Protein AF-A0A8B6XYQ5-F1 (afdb_monomer)

Foldseek 3Di:
DDDPDPPDDDDDDDDDDDDPDDDPDDVPDDLVVDDPVVNVVVVVCVVQVVVVHHDDPPDPDPPPPPPQDPVRVVVVVVVVVVVVVVVVVVVVVVVVVVVVVVVVVVVVVVVVVVVVVVVVVVVVVVVVVVVVVVVVVVVVVVVPPDDD

Structure (mmCIF, N/CA/C/O backbone):
data_AF-A0A8B6XYQ5-F1
#
_entry.id   AF-A0A8B6XYQ5-F1
#
loop_
_atom_site.group_PDB
_atom_site.id
_atom_site.type_symbol
_atom_site.label_atom_id
_atom_site.label_alt_id
_atom_site.label_comp_id
_atom_site.label_asym_id
_atom_site.label_entity_id
_atom_site.label_seq_id
_atom_site.pdbx_PDB_ins_code
_atom_site.Cartn_x
_atom_site.Cartn_y
_atom_site.Cartn_z
_atom_site.occupancy
_atom_site.B_iso_or_equiv
_atom_site.auth_seq_id
_atom_site.auth_comp_id
_atom_site.auth_asym_id
_atom_site.auth_atom_id
_atom_site.pdbx_PDB_model_num
ATOM 1 N N . MET A 1 1 ? -9.651 35.768 -18.088 1.00 40.38 1 MET A N 1
ATOM 2 C CA . MET A 1 1 ? -8.249 36.222 -18.198 1.00 40.38 1 MET A CA 1
ATOM 3 C C . MET A 1 1 ? -8.018 36.487 -19.670 1.00 40.38 1 MET A C 1
ATOM 5 O O . MET A 1 1 ? -7.948 35.536 -20.438 1.00 40.38 1 MET A O 1
ATOM 9 N N . ASP A 1 2 ? -8.077 37.759 -20.057 1.00 33.75 2 ASP A N 1
ATOM 10 C CA . ASP A 1 2 ? -8.256 38.184 -21.447 1.00 33.75 2 ASP A CA 1
ATOM 11 C C . ASP A 1 2 ? -6.964 38.131 -22.266 1.00 33.75 2 ASP A C 1
ATOM 13 O O . ASP A 1 2 ? -5.890 38.528 -21.818 1.00 33.75 2 ASP A O 1
ATOM 17 N N . PHE A 1 3 ? -7.096 37.629 -23.494 1.00 40.56 3 PHE A N 1
ATOM 18 C CA . PHE A 1 3 ? -6.014 37.253 -24.407 1.00 40.56 3 PHE A CA 1
ATOM 19 C C . PHE A 1 3 ? -5.753 38.324 -25.486 1.00 40.56 3 PHE A C 1
ATOM 21 O O . PHE A 1 3 ? -5.424 38.000 -26.624 1.00 40.56 3 PHE A O 1
ATOM 28 N N . SER A 1 4 ? -5.936 39.610 -25.164 1.00 41.69 4 SER A N 1
ATOM 29 C CA . SER A 1 4 ? -5.907 40.710 -26.148 1.00 41.69 4 SER A CA 1
ATOM 30 C C . SER A 1 4 ? -4.716 41.671 -26.021 1.00 41.69 4 SER A C 1
ATOM 32 O O . SER A 1 4 ? -4.726 42.726 -26.646 1.00 41.69 4 SER A O 1
ATOM 34 N N . PHE A 1 5 ? -3.687 41.349 -25.228 1.00 41.28 5 PHE A N 1
ATOM 35 C CA . PHE A 1 5 ? -2.604 42.305 -24.939 1.00 41.28 5 PHE A CA 1
ATOM 36 C C . PHE A 1 5 ? -1.400 42.256 -25.900 1.00 41.28 5 PHE A C 1
ATOM 38 O O . PHE A 1 5 ? -0.633 43.209 -25.954 1.00 41.28 5 PHE A O 1
ATOM 45 N N . TYR A 1 6 ? -1.227 41.210 -26.713 1.00 41.69 6 TYR A N 1
ATOM 46 C CA . TYR A 1 6 ? -0.074 41.111 -27.624 1.00 41.69 6 TYR A CA 1
ATOM 47 C C . TYR A 1 6 ? -0.493 41.127 -29.096 1.00 41.69 6 TYR A C 1
ATOM 49 O O . TYR A 1 6 ? -0.330 40.170 -29.846 1.00 41.69 6 TYR A O 1
ATOM 57 N N . SER A 1 7 ? -1.023 42.269 -29.523 1.00 46.78 7 SER A N 1
ATOM 58 C CA . SER A 1 7 ? -0.920 42.719 -30.911 1.00 46.78 7 SER A CA 1
ATOM 59 C C . SER A 1 7 ? -0.342 44.122 -30.932 1.00 46.78 7 SER A C 1
ATOM 61 O O . SER A 1 7 ? -1.072 45.104 -30.896 1.00 46.78 7 SER A O 1
ATOM 63 N N . GLN A 1 8 ? 0.984 44.199 -31.002 1.00 40.34 8 GLN A N 1
ATOM 64 C CA . GLN A 1 8 ? 1.685 45.367 -31.520 1.00 40.34 8 GLN A CA 1
ATOM 65 C C . GLN A 1 8 ? 2.980 44.910 -32.196 1.00 40.34 8 GLN A C 1
ATOM 67 O O . GLN A 1 8 ? 3.873 44.344 -31.570 1.00 40.34 8 GLN A O 1
ATOM 72 N N . GLN A 1 9 ? 3.035 45.118 -33.512 1.00 41.94 9 GLN A N 1
ATOM 73 C CA . GLN A 1 9 ? 4.257 45.060 -34.305 1.00 41.94 9 GLN A CA 1
ATOM 74 C C . GLN A 1 9 ? 5.185 46.198 -33.860 1.00 41.94 9 GLN A C 1
ATOM 76 O O . GLN A 1 9 ? 4.758 47.349 -33.795 1.00 41.94 9 GLN A O 1
ATOM 81 N N . GLY A 1 10 ? 6.451 45.880 -33.586 1.00 35.81 10 GLY A N 1
ATOM 82 C CA . GLY A 1 10 ? 7.492 46.845 -33.236 1.00 35.81 10 GLY A CA 1
ATOM 83 C C . GLY A 1 10 ? 8.838 46.446 -33.843 1.00 35.81 10 GLY A C 1
ATOM 84 O O . GLY A 1 10 ? 9.480 45.520 -33.367 1.00 35.81 10 GLY A O 1
ATOM 85 N N . VAL A 1 11 ? 9.182 47.130 -34.937 1.00 36.84 11 VAL A N 1
ATOM 86 C CA . VAL A 1 11 ? 10.507 47.460 -35.507 1.00 36.84 11 VAL A CA 1
ATOM 87 C C . VAL A 1 11 ? 11.742 46.637 -35.079 1.00 36.84 11 VAL A C 1
ATOM 89 O O . VAL A 1 11 ? 12.195 46.681 -33.939 1.00 36.84 11 VAL A O 1
ATOM 92 N N . LEU A 1 12 ? 12.359 45.982 -36.073 1.00 37.66 12 LEU A N 1
ATOM 93 C CA . LEU A 1 12 ? 13.692 45.366 -36.033 1.00 37.66 12 LEU A CA 1
ATOM 94 C C . LEU A 1 12 ? 14.779 46.404 -35.693 1.00 37.66 12 LEU A C 1
ATOM 96 O O . LEU A 1 12 ? 15.199 47.176 -36.551 1.00 37.66 12 LEU A O 1
ATOM 100 N N . GLY A 1 13 ? 15.262 46.376 -34.452 1.00 36.78 13 GLY A N 1
ATOM 101 C CA . GLY A 1 13 ? 16.545 46.947 -34.046 1.00 36.78 13 GLY A CA 1
ATOM 102 C C . GLY A 1 13 ? 17.520 45.818 -33.714 1.00 36.78 13 GLY A C 1
ATOM 103 O O . GLY A 1 13 ? 17.255 45.003 -32.834 1.00 36.78 13 GLY A O 1
ATOM 104 N N . SER A 1 14 ? 18.637 45.742 -34.433 1.00 47.25 14 SER A N 1
ATOM 105 C CA . SER A 1 14 ? 19.718 44.781 -34.199 1.00 47.25 14 SER A CA 1
ATOM 106 C C . SER A 1 14 ? 20.405 45.045 -32.853 1.00 47.25 14 SER A C 1
ATOM 108 O O . SER A 1 14 ? 21.102 46.053 -32.718 1.00 47.25 14 SER A O 1
ATOM 110 N N . LEU A 1 15 ? 20.233 44.150 -31.868 1.00 37.31 15 LEU A N 1
ATOM 111 C CA . LEU A 1 15 ? 21.016 44.161 -30.625 1.00 37.31 15 LEU A CA 1
ATOM 112 C C . LEU A 1 15 ? 22.248 43.240 -30.729 1.00 37.31 15 LEU A C 1
ATOM 114 O O . LEU A 1 15 ? 22.138 42.168 -31.325 1.00 37.31 15 LEU A O 1
ATOM 118 N N . PRO A 1 16 ? 23.397 43.624 -30.136 1.00 45.56 16 PRO A N 1
ATOM 119 C CA . PRO A 1 16 ? 24.651 42.885 -30.263 1.00 45.56 16 PRO A CA 1
ATOM 120 C C . PRO A 1 16 ? 24.598 41.525 -29.560 1.00 45.56 16 PRO A C 1
ATOM 122 O O . PRO A 1 16 ? 24.036 41.398 -28.468 1.00 45.56 16 PRO A O 1
ATOM 125 N N . GLU A 1 17 ? 25.229 40.527 -30.178 1.00 52.22 17 GLU A N 1
ATOM 126 C CA . GLU A 1 17 ? 25.459 39.210 -29.591 1.00 52.22 17 GLU A CA 1
ATOM 127 C C . GLU A 1 17 ? 26.391 39.305 -28.376 1.00 52.22 17 GLU A C 1
ATOM 129 O O . GLU A 1 17 ? 27.543 39.691 -28.513 1.00 52.22 17 GLU A O 1
ATOM 134 N N . ASP A 1 18 ? 25.840 39.003 -27.198 1.00 49.47 18 ASP A N 1
ATOM 135 C CA . ASP A 1 18 ? 26.426 38.257 -26.065 1.00 49.47 18 ASP A CA 1
ATOM 136 C C . ASP A 1 18 ? 25.899 38.789 -24.726 1.00 49.47 18 ASP A C 1
ATOM 138 O O . ASP A 1 18 ? 26.510 39.604 -24.039 1.00 49.47 18 ASP A O 1
ATOM 142 N N . LYS A 1 19 ? 24.731 38.288 -24.309 1.00 46.22 19 LYS A N 1
ATOM 143 C CA . LYS A 1 19 ? 24.225 38.435 -22.930 1.00 46.22 19 LYS A CA 1
ATOM 144 C C . LYS A 1 19 ? 23.614 37.143 -22.402 1.00 46.22 19 LYS A C 1
ATOM 146 O O . LYS A 1 19 ? 22.524 37.144 -21.839 1.00 46.22 19 LYS A O 1
ATOM 151 N N . ARG A 1 20 ? 24.289 36.006 -22.596 1.00 47.19 20 ARG A N 1
ATOM 152 C CA . ARG A 1 20 ? 23.806 34.720 -22.060 1.00 47.19 20 ARG A CA 1
ATOM 153 C C . ARG A 1 20 ? 24.424 34.274 -20.741 1.00 47.19 20 ARG A C 1
ATOM 155 O O . ARG A 1 20 ? 24.010 33.225 -20.274 1.00 47.19 20 ARG A O 1
ATOM 162 N N . ASN A 1 21 ? 25.329 35.034 -20.118 1.00 50.78 21 ASN A N 1
ATOM 163 C CA . ASN A 1 21 ? 25.889 34.678 -18.804 1.00 50.78 21 ASN A CA 1
ATOM 164 C C . ASN A 1 21 ? 26.402 35.897 -18.013 1.00 50.78 21 ASN A C 1
ATOM 166 O O . ASN A 1 21 ? 27.590 35.994 -17.727 1.00 50.78 21 ASN A O 1
ATOM 170 N N . TYR A 1 22 ? 25.525 36.820 -17.625 1.00 45.69 22 TYR A N 1
ATOM 171 C CA . TYR A 1 22 ? 25.819 37.661 -16.463 1.00 45.69 22 TYR A CA 1
ATOM 172 C C . TYR A 1 22 ? 24.577 37.716 -15.586 1.00 45.69 22 TYR A C 1
ATOM 174 O O . TYR A 1 22 ? 23.605 38.395 -15.910 1.00 45.69 22 TYR A O 1
ATOM 182 N N . VAL A 1 23 ? 24.600 36.927 -14.515 1.00 53.31 23 VAL A N 1
ATOM 183 C CA . VAL A 1 23 ? 23.660 37.061 -13.406 1.00 53.31 23 VAL A CA 1
ATOM 184 C C . VAL A 1 23 ? 24.406 37.890 -12.360 1.00 53.31 23 VAL A C 1
ATOM 186 O O . VAL A 1 23 ? 25.503 37.474 -11.978 1.00 53.31 23 VAL A O 1
ATOM 189 N N . PRO A 1 24 ? 23.904 39.071 -11.959 1.00 53.97 24 PRO A N 1
ATOM 190 C CA . PRO A 1 24 ? 24.502 39.840 -10.875 1.00 53.97 24 PRO A CA 1
ATOM 191 C C . PRO A 1 24 ? 24.647 38.946 -9.641 1.00 53.97 24 PRO A C 1
ATOM 193 O O . PRO A 1 24 ? 23.691 38.289 -9.236 1.00 53.97 24 PRO A O 1
ATOM 196 N N . ILE A 1 25 ? 25.865 38.852 -9.108 1.00 53.62 25 ILE A N 1
ATOM 197 C CA . ILE A 1 25 ? 26.145 38.037 -7.928 1.00 53.62 25 ILE A CA 1
ATOM 198 C C . ILE A 1 25 ? 25.709 38.857 -6.717 1.00 53.62 25 ILE A C 1
ATOM 200 O O . ILE A 1 25 ? 26.432 39.748 -6.270 1.00 53.62 25 ILE A O 1
ATOM 204 N N . ASP A 1 26 ? 24.517 38.571 -6.209 1.00 53.69 26 ASP A N 1
ATOM 205 C CA . ASP A 1 26 ? 24.097 39.045 -4.898 1.00 53.69 26 ASP A CA 1
ATOM 206 C C . ASP A 1 26 ? 24.932 38.307 -3.839 1.00 53.69 26 ASP A C 1
ATOM 208 O O . ASP A 1 26 ? 25.033 37.080 -3.851 1.00 53.69 26 ASP A O 1
ATOM 212 N N . ASN A 1 27 ? 25.544 39.043 -2.907 1.00 55.50 27 ASN A N 1
ATOM 213 C CA . ASN A 1 27 ? 26.480 38.506 -1.902 1.00 55.50 27 ASN A CA 1
ATOM 214 C C . ASN A 1 27 ? 25.849 37.533 -0.873 1.00 55.50 27 ASN A C 1
ATOM 216 O O . ASN A 1 27 ? 26.526 37.132 0.068 1.00 55.50 27 ASN A O 1
ATOM 220 N N . ASN A 1 28 ? 24.586 37.134 -1.066 1.00 57.31 28 ASN A N 1
ATOM 221 C CA . ASN A 1 28 ? 23.856 36.139 -0.271 1.00 57.31 28 ASN A CA 1
ATOM 222 C C . ASN A 1 28 ? 23.421 34.909 -1.104 1.00 57.31 28 ASN A C 1
ATOM 224 O O . ASN A 1 28 ? 22.494 34.206 -0.715 1.00 57.31 28 ASN A O 1
ATOM 228 N N . PHE A 1 29 ? 24.034 34.654 -2.266 1.00 50.88 29 PHE A N 1
ATOM 229 C CA . PHE A 1 29 ? 23.658 33.540 -3.142 1.00 50.88 29 PHE A CA 1
ATOM 230 C C . PHE A 1 29 ? 24.127 32.181 -2.584 1.00 50.88 29 PHE A C 1
ATOM 232 O O . PHE A 1 29 ? 25.311 31.839 -2.666 1.00 50.88 29 PHE A O 1
ATOM 239 N N . GLU A 1 30 ? 23.208 31.392 -2.021 1.00 60.31 30 GLU A N 1
ATOM 240 C CA . GLU A 1 30 ? 23.489 30.018 -1.597 1.00 60.31 30 GLU A CA 1
ATOM 241 C C . GLU A 1 30 ? 23.551 29.077 -2.809 1.00 60.31 30 GLU A C 1
ATOM 243 O O . GLU A 1 30 ? 22.697 29.085 -3.693 1.00 60.31 30 GLU A O 1
ATOM 248 N N . ILE A 1 31 ? 24.573 28.216 -2.842 1.00 53.75 31 ILE A N 1
ATOM 249 C CA . ILE A 1 31 ? 24.836 27.266 -3.941 1.00 53.75 31 ILE A CA 1
ATOM 250 C C . ILE A 1 31 ? 23.630 26.345 -4.232 1.00 53.75 31 ILE A C 1
ATOM 252 O O . ILE A 1 31 ? 23.516 25.850 -5.352 1.00 53.75 31 ILE A O 1
ATOM 256 N N . GLY A 1 32 ? 22.738 26.142 -3.253 1.00 54.28 32 GLY A N 1
ATOM 257 C CA . GLY A 1 32 ? 21.543 25.296 -3.354 1.00 54.28 32 GLY A CA 1
ATOM 258 C C . GLY A 1 32 ? 20.333 25.916 -4.067 1.00 54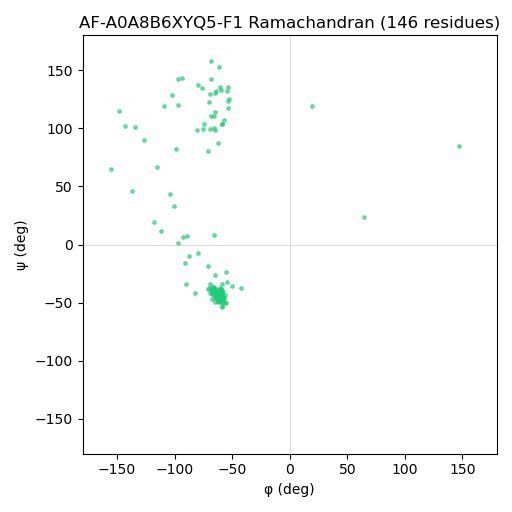.28 32 GLY A C 1
ATOM 259 O O . GLY A 1 32 ? 19.370 25.204 -4.334 1.00 54.28 32 GLY A O 1
ATOM 260 N N . ASP A 1 33 ? 20.371 27.206 -4.417 1.00 59.25 33 ASP A N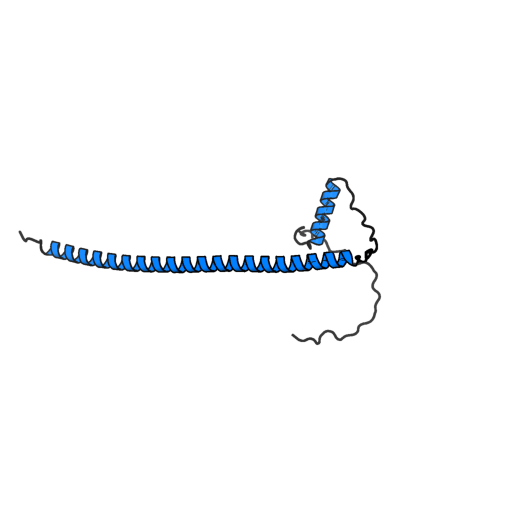 1
ATOM 261 C CA . ASP A 1 33 ? 19.285 27.873 -5.162 1.00 59.25 33 ASP A CA 1
ATOM 262 C C . ASP A 1 33 ? 19.459 27.780 -6.685 1.00 59.25 33 ASP A C 1
ATOM 264 O O . ASP A 1 33 ? 18.747 28.404 -7.481 1.00 59.25 33 ASP A O 1
ATOM 268 N N . LEU A 1 34 ? 20.443 27.001 -7.123 1.00 65.19 34 LEU A N 1
ATOM 269 C CA . LEU A 1 34 ? 20.870 26.976 -8.500 1.00 65.19 34 LEU A CA 1
ATOM 270 C C . LEU A 1 34 ? 20.218 25.817 -9.265 1.00 65.19 34 LEU A C 1
ATOM 272 O O . LEU A 1 34 ? 20.081 24.717 -8.736 1.00 65.19 34 LEU A O 1
ATOM 276 N N . PRO A 1 35 ? 19.831 25.993 -10.544 1.00 81.00 35 PRO A N 1
ATOM 277 C CA . PRO A 1 35 ? 19.284 24.888 -11.321 1.00 81.00 35 PRO A CA 1
ATOM 278 C C . PRO A 1 35 ? 20.249 23.696 -11.311 1.00 81.00 35 PRO A C 1
ATOM 280 O O . PRO A 1 35 ? 21.423 23.873 -11.625 1.00 81.00 35 PRO A O 1
ATOM 283 N N . VAL A 1 36 ? 19.748 22.483 -11.047 1.00 81.50 36 VAL A N 1
ATOM 284 C CA . VAL A 1 36 ? 20.529 21.232 -10.867 1.00 81.50 36 VAL A CA 1
ATOM 285 C C . VAL A 1 36 ? 21.678 21.055 -11.871 1.00 81.50 36 VAL A C 1
ATOM 287 O O . VAL A 1 36 ? 22.760 20.581 -11.540 1.00 81.50 36 VAL A O 1
ATOM 290 N N . LYS A 1 37 ? 21.479 21.456 -13.133 1.00 77.31 37 LYS A N 1
ATOM 291 C CA . LYS A 1 37 ? 22.514 21.382 -14.179 1.00 77.31 37 LYS A CA 1
ATOM 292 C C . LYS A 1 37 ? 23.779 22.180 -13.835 1.00 77.31 37 LYS A C 1
ATOM 294 O O . LYS A 1 37 ? 24.868 21.798 -14.250 1.00 77.31 37 LYS A O 1
ATOM 299 N N . LEU A 1 38 ? 23.626 23.299 -13.145 1.00 79.31 38 LEU A N 1
ATOM 300 C CA . LEU A 1 38 ? 24.693 24.212 -12.779 1.00 79.31 38 LEU A CA 1
ATOM 301 C C . LEU A 1 38 ? 25.300 23.847 -11.415 1.00 79.31 38 LEU A C 1
ATOM 303 O O . LEU A 1 38 ? 26.519 23.903 -11.300 1.00 79.31 38 LEU A O 1
ATOM 307 N N . GLU A 1 39 ? 24.509 23.331 -10.465 1.00 82.25 39 GLU A N 1
ATOM 308 C CA . GLU A 1 39 ? 25.038 22.671 -9.254 1.00 82.25 39 GLU A CA 1
ATOM 309 C C . GLU A 1 39 ? 25.985 21.525 -9.623 1.00 82.25 39 GLU A C 1
ATOM 311 O O . GLU A 1 39 ? 27.129 21.468 -9.176 1.00 82.25 39 GLU A O 1
ATOM 316 N N . LEU A 1 40 ? 25.537 20.639 -10.519 1.00 85.25 40 LEU A N 1
ATOM 317 C CA . LEU A 1 40 ? 26.353 19.536 -11.018 1.00 85.25 40 LEU A CA 1
ATOM 318 C C . LEU A 1 40 ? 27.605 20.044 -11.734 1.00 85.25 40 LEU A C 1
ATOM 320 O O . LEU A 1 40 ? 28.667 19.440 -11.599 1.00 85.25 40 LEU A O 1
ATOM 324 N N . ARG A 1 41 ? 27.502 21.150 -12.482 1.00 83.88 41 ARG A N 1
ATOM 325 C CA . ARG A 1 41 ? 28.653 21.752 -13.163 1.00 83.88 41 ARG A CA 1
ATOM 326 C C . ARG A 1 41 ? 29.700 22.216 -12.152 1.00 83.88 41 ARG A C 1
ATOM 328 O O . ARG A 1 41 ? 30.854 21.819 -12.281 1.00 83.88 41 ARG A O 1
ATOM 335 N N . TYR A 1 42 ? 29.289 22.963 -11.129 1.00 87.00 42 TYR A N 1
ATOM 336 C CA . TYR A 1 42 ? 30.189 23.435 -10.079 1.00 87.00 42 TYR A CA 1
ATOM 337 C C . TYR A 1 42 ? 30.776 22.296 -9.248 1.00 87.00 42 TYR A C 1
ATOM 339 O O . TYR A 1 42 ? 31.972 22.298 -8.971 1.00 87.00 42 TYR A O 1
ATOM 347 N N . ALA A 1 43 ? 29.978 21.279 -8.915 1.00 90.00 43 ALA A N 1
ATOM 348 C CA . ALA A 1 43 ? 30.465 20.104 -8.199 1.00 90.00 43 ALA A CA 1
ATOM 349 C C . ALA A 1 43 ? 31.545 19.354 -8.999 1.00 90.00 43 ALA A C 1
ATOM 351 O O . ALA A 1 43 ? 32.557 18.931 -8.440 1.00 90.00 43 ALA A O 1
ATOM 352 N N . ILE A 1 44 ? 31.356 19.207 -10.315 1.00 89.06 44 ILE A N 1
ATOM 353 C CA . ILE A 1 44 ? 32.340 18.578 -11.204 1.00 89.06 44 ILE A CA 1
ATOM 354 C C . ILE A 1 44 ? 33.600 19.440 -11.319 1.00 89.06 44 ILE A C 1
ATOM 356 O O . ILE A 1 44 ? 34.701 18.908 -11.198 1.00 89.06 44 ILE A O 1
ATOM 360 N N . GLU A 1 45 ? 33.450 20.747 -11.534 1.00 88.12 45 GLU A N 1
ATOM 361 C CA . GLU A 1 45 ? 34.560 21.702 -11.629 1.00 88.12 45 GLU A CA 1
ATOM 362 C C . GLU A 1 45 ? 35.419 21.684 -10.358 1.00 88.12 45 GLU A C 1
ATOM 364 O O . GLU A 1 45 ? 36.627 21.460 -10.441 1.00 88.12 45 GLU A O 1
ATOM 369 N N . ALA A 1 46 ? 34.796 21.795 -9.181 1.00 88.75 46 ALA A N 1
ATOM 370 C CA . ALA A 1 46 ? 35.483 21.740 -7.893 1.00 88.75 46 ALA A CA 1
ATOM 371 C C . ALA A 1 46 ? 36.231 20.410 -7.699 1.00 88.75 46 ALA A C 1
ATOM 373 O O . ALA A 1 46 ? 37.422 20.399 -7.392 1.00 88.75 46 ALA A O 1
ATOM 374 N N . LYS A 1 47 ? 35.571 19.273 -7.969 1.00 92.25 47 LYS A N 1
ATOM 375 C CA . LYS A 1 47 ? 36.176 17.934 -7.837 1.00 92.25 47 LYS A CA 1
ATOM 376 C C . LYS A 1 47 ? 37.333 17.685 -8.803 1.00 92.25 47 LYS A C 1
ATOM 378 O O . LYS A 1 47 ? 38.182 16.836 -8.527 1.00 92.25 47 LYS A O 1
ATOM 383 N N . ARG A 1 48 ? 37.358 18.361 -9.952 1.00 91.12 48 ARG A N 1
ATOM 384 C CA . ARG A 1 48 ? 38.463 18.276 -10.915 1.00 91.12 48 ARG A CA 1
ATOM 385 C C . ARG A 1 48 ? 39.616 19.191 -10.523 1.00 91.12 48 ARG A C 1
ATOM 387 O O . ARG A 1 48 ? 40.752 18.725 -10.535 1.00 91.12 48 ARG A O 1
ATOM 394 N N . ALA A 1 49 ? 39.322 20.411 -10.078 1.00 90.44 49 ALA A N 1
ATOM 395 C CA . ALA A 1 49 ? 40.320 21.350 -9.574 1.00 90.44 49 ALA A CA 1
ATOM 396 C C . ALA A 1 49 ? 41.059 20.805 -8.337 1.00 90.44 49 ALA A C 1
ATOM 398 O O . ALA A 1 49 ? 42.282 20.884 -8.282 1.00 90.44 49 ALA A O 1
ATOM 399 N N . GLU A 1 50 ? 40.354 20.146 -7.405 1.00 90.50 50 GLU A N 1
ATOM 400 C CA . GLU A 1 50 ? 40.958 19.419 -6.267 1.00 90.50 50 GLU A CA 1
ATOM 401 C C . GLU A 1 50 ? 42.000 18.381 -6.718 1.00 90.50 50 GLU A C 1
ATOM 403 O O . GLU A 1 50 ? 42.976 18.116 -6.021 1.00 90.50 50 GLU A O 1
ATOM 408 N N . LYS A 1 51 ? 41.792 17.781 -7.894 1.00 91.94 51 LYS A N 1
ATOM 409 C CA . LYS A 1 51 ? 42.689 16.789 -8.498 1.00 91.94 51 LYS A CA 1
ATOM 410 C C . LYS A 1 51 ? 43.720 17.412 -9.445 1.00 91.94 51 LYS A C 1
ATOM 412 O O . LYS A 1 51 ? 44.414 16.666 -10.131 1.00 91.94 51 LYS A O 1
ATOM 417 N N . GLY A 1 52 ? 43.795 18.743 -9.520 1.00 90.81 52 GLY A N 1
ATOM 418 C CA . GLY A 1 52 ? 44.681 19.469 -10.434 1.00 90.81 52 GLY A CA 1
ATOM 419 C C . GLY A 1 52 ? 44.356 19.248 -11.914 1.00 90.81 52 GLY A C 1
ATOM 420 O O . GLY A 1 52 ? 45.238 19.361 -12.758 1.00 90.81 52 GLY A O 1
ATOM 421 N N . LEU A 1 53 ? 43.117 18.867 -12.233 1.00 89.50 53 LEU A N 1
ATOM 422 C CA . LEU A 1 53 ? 42.667 18.616 -13.596 1.00 89.50 53 LEU A CA 1
ATOM 423 C C . LEU A 1 53 ? 41.839 19.793 -14.098 1.00 89.50 53 LEU A C 1
ATOM 425 O O . LEU A 1 53 ? 40.824 20.143 -13.495 1.00 89.50 53 LEU A O 1
ATOM 429 N N . ASP A 1 54 ? 42.194 20.303 -15.271 1.00 86.56 54 ASP A N 1
ATOM 430 C CA . ASP A 1 54 ? 41.370 21.291 -15.954 1.00 86.56 54 ASP A CA 1
ATOM 431 C C . ASP A 1 54 ? 40.046 20.684 -16.437 1.00 86.56 54 ASP A C 1
ATOM 433 O O . ASP A 1 54 ? 39.882 19.459 -16.618 1.00 86.56 54 ASP A O 1
ATOM 437 N N . MET A 1 55 ? 39.06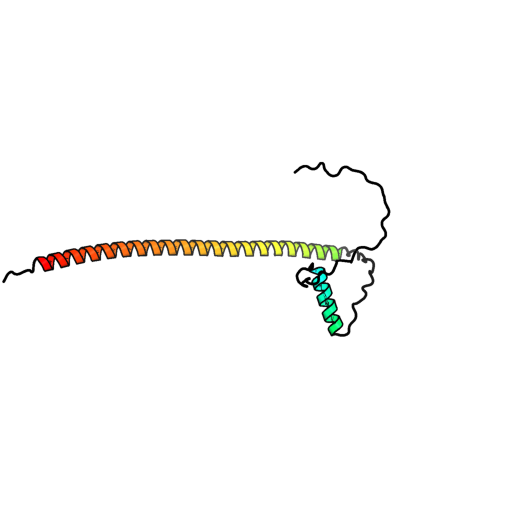0 21.558 -16.640 1.00 82.12 55 MET A N 1
ATOM 438 C CA . MET A 1 55 ? 37.809 21.161 -17.270 1.00 82.12 55 MET A CA 1
ATOM 439 C C . MET A 1 55 ? 38.065 20.726 -18.715 1.00 82.12 55 MET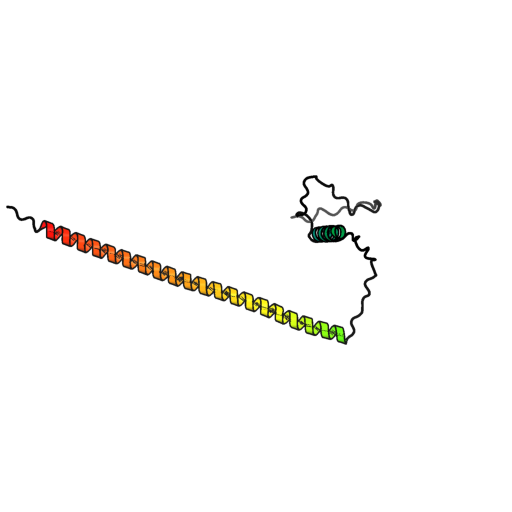 A C 1
ATOM 441 O O . MET A 1 55 ? 38.732 21.437 -19.465 1.00 82.12 55 MET A O 1
ATOM 445 N N . PRO A 1 56 ? 37.526 19.569 -19.139 1.00 80.69 56 PRO A N 1
ATOM 446 C CA . PRO A 1 56 ? 37.732 19.094 -20.489 1.00 80.69 56 PRO A CA 1
ATOM 447 C C . PRO A 1 56 ? 36.958 20.005 -21.439 1.00 80.69 56 PRO A C 1
ATOM 449 O O . PRO A 1 56 ? 35.737 20.151 -21.322 1.00 80.69 56 PRO A O 1
ATOM 452 N N . VAL A 1 57 ? 37.667 20.602 -22.394 1.00 81.19 57 VAL A N 1
ATOM 453 C CA . VAL A 1 57 ? 37.044 21.310 -23.511 1.00 81.19 57 VAL A CA 1
ATOM 454 C C . VAL A 1 57 ? 36.386 20.254 -24.390 1.00 81.19 57 VAL A C 1
ATOM 456 O O . VAL A 1 57 ? 37.042 19.545 -25.148 1.00 81.19 57 VAL A O 1
ATOM 459 N N . ILE A 1 58 ? 35.073 20.093 -24.236 1.00 77.56 58 ILE A N 1
ATOM 460 C CA . ILE A 1 58 ? 34.292 19.222 -25.109 1.00 77.56 58 ILE A CA 1
ATOM 461 C C . ILE A 1 58 ? 34.138 19.966 -26.430 1.00 77.56 58 ILE A C 1
ATOM 463 O O . ILE A 1 58 ? 33.275 20.839 -26.563 1.00 77.56 58 ILE A O 1
ATOM 467 N N . GLU A 1 59 ? 34.967 19.617 -27.411 1.00 79.56 59 GLU A N 1
ATOM 468 C CA . GLU A 1 59 ? 34.693 19.976 -28.795 1.00 79.56 59 GLU A CA 1
ATOM 469 C C . GLU A 1 59 ? 33.286 19.484 -29.136 1.00 79.56 59 GLU A C 1
ATOM 471 O O . GLU A 1 59 ? 32.945 18.310 -28.948 1.00 79.56 59 GLU A O 1
ATOM 476 N N . LYS A 1 60 ? 32.426 20.404 -29.585 1.00 73.75 60 LYS A N 1
ATOM 477 C CA . LYS A 1 60 ? 31.081 20.060 -30.042 1.00 73.75 60 LYS A CA 1
ATOM 478 C C . LYS A 1 60 ? 31.211 19.313 -31.363 1.00 73.75 60 LYS A C 1
ATOM 480 O O . LYS A 1 60 ? 31.032 19.892 -32.429 1.00 73.75 60 LYS A O 1
ATOM 485 N N . LEU A 1 61 ? 31.517 18.023 -31.284 1.00 69.19 61 LEU A N 1
ATOM 486 C CA . LEU A 1 61 ? 31.438 17.146 -32.436 1.00 69.19 61 LEU A CA 1
ATOM 487 C C . LEU A 1 61 ? 29.984 17.158 -32.928 1.00 69.19 61 LEU A C 1
ATOM 489 O O . LEU A 1 61 ? 29.061 17.050 -32.105 1.00 69.19 61 LEU A O 1
ATOM 493 N N . PRO A 1 62 ? 29.749 17.311 -34.244 1.00 72.19 62 PRO A N 1
ATOM 494 C CA . PRO A 1 62 ? 28.412 17.152 -34.787 1.00 72.19 62 PRO A CA 1
ATOM 495 C C . PRO A 1 62 ? 27.893 15.790 -34.336 1.00 72.19 62 PRO A C 1
ATOM 497 O O . PRO A 1 62 ? 28.627 14.799 -34.346 1.00 72.19 62 PRO A O 1
ATOM 500 N N . ARG A 1 63 ? 26.637 15.738 -33.876 1.00 65.69 63 ARG A N 1
ATOM 501 C CA . ARG A 1 63 ? 26.016 14.467 -33.501 1.00 65.69 63 ARG A CA 1
ATOM 502 C C . ARG A 1 63 ? 26.039 13.578 -34.736 1.00 65.69 63 ARG A C 1
ATOM 504 O O . ARG A 1 63 ? 25.230 13.772 -35.637 1.00 65.69 63 ARG A O 1
ATOM 511 N N . VAL A 1 64 ? 26.956 12.615 -34.772 1.00 64.00 64 VAL A N 1
ATOM 512 C CA . VAL A 1 64 ? 26.927 11.558 -35.774 1.00 64.00 64 VAL A CA 1
ATOM 513 C C . VAL A 1 64 ? 25.663 10.769 -35.475 1.00 64.00 64 VAL A C 1
ATOM 515 O O . VAL A 1 64 ? 25.609 9.996 -34.516 1.00 64.00 64 VAL A O 1
ATOM 518 N N . SER A 1 65 ? 24.614 11.039 -36.249 1.00 61.66 65 SER A N 1
ATOM 519 C CA . SER A 1 65 ? 23.454 10.168 -36.343 1.00 61.66 65 SER A CA 1
ATOM 520 C C . SER A 1 65 ? 23.966 8.852 -36.907 1.00 61.66 65 SER A C 1
ATOM 522 O O . SER A 1 65 ? 24.021 8.665 -38.117 1.00 61.66 65 SER A O 1
ATOM 524 N N . ARG A 1 66 ? 24.434 7.960 -36.031 1.00 68.12 66 ARG A N 1
ATOM 525 C CA . ARG A 1 66 ? 24.570 6.555 -36.389 1.00 68.12 66 ARG A CA 1
ATOM 526 C C . ARG A 1 66 ? 23.149 6.077 -36.625 1.00 68.12 66 ARG A C 1
ATOM 528 O O . ARG A 1 66 ? 22.406 5.866 -35.666 1.00 68.12 66 ARG A O 1
ATOM 535 N N . GLU A 1 67 ? 22.759 6.031 -37.891 1.00 72.69 67 GLU A N 1
ATOM 536 C CA . GLU A 1 67 ? 21.551 5.339 -38.309 1.00 72.69 67 GLU A CA 1
ATOM 537 C C . GLU A 1 67 ? 21.665 3.919 -37.755 1.00 72.69 67 GLU A C 1
ATOM 539 O O . GLU A 1 67 ? 22.650 3.221 -38.003 1.00 72.69 67 GLU A O 1
ATOM 544 N N . LEU A 1 68 ? 20.729 3.556 -36.876 1.00 72.06 68 LEU A N 1
ATOM 545 C CA . LEU A 1 68 ? 20.701 2.222 -36.291 1.00 72.06 68 LEU A CA 1
ATOM 546 C C . LEU A 1 68 ? 20.531 1.239 -37.441 1.00 72.06 68 LEU A C 1
ATOM 548 O O . LEU A 1 68 ? 19.695 1.456 -38.320 1.00 72.06 68 LEU A O 1
ATOM 552 N N . THR A 1 69 ? 21.298 0.154 -37.437 1.00 83.56 69 THR A N 1
ATOM 553 C CA . THR A 1 69 ? 21.015 -0.919 -38.391 1.00 83.56 69 THR A CA 1
ATOM 554 C C . THR A 1 69 ? 19.606 -1.457 -38.125 1.00 83.56 69 THR A C 1
ATOM 556 O O . THR A 1 69 ? 19.115 -1.406 -36.994 1.00 83.56 69 THR A O 1
ATOM 559 N N . MET A 1 70 ? 18.948 -2.004 -39.151 1.00 83.00 70 MET A N 1
ATOM 560 C CA . MET A 1 70 ? 17.612 -2.605 -39.005 1.00 83.00 70 MET A CA 1
ATOM 561 C C . MET A 1 70 ? 17.551 -3.612 -37.837 1.00 83.00 70 MET A C 1
ATOM 563 O O . MET A 1 70 ? 16.562 -3.680 -37.108 1.00 83.00 70 MET A O 1
ATOM 567 N N 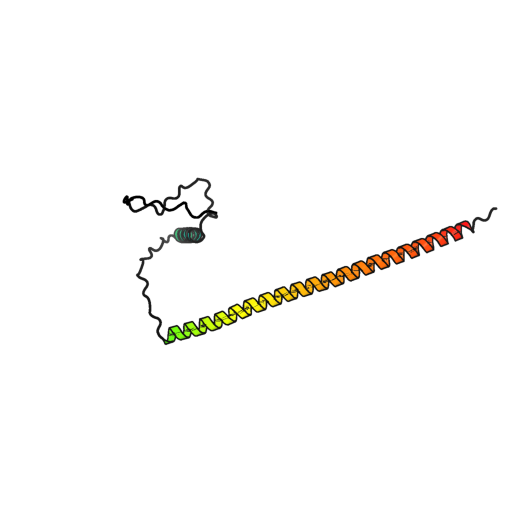. GLU A 1 71 ? 18.639 -4.356 -37.605 1.00 84.25 71 GLU A N 1
ATOM 568 C CA . GLU A 1 71 ? 18.761 -5.296 -36.486 1.00 84.25 71 GLU A CA 1
ATOM 569 C C . GLU A 1 71 ? 18.842 -4.589 -35.117 1.00 84.25 71 GLU A C 1
ATOM 571 O O . GLU A 1 71 ? 18.213 -5.013 -34.139 1.00 84.25 71 GLU A O 1
ATOM 576 N N . GLU A 1 72 ? 19.594 -3.490 -35.022 1.00 87.94 72 GLU A N 1
ATOM 577 C CA . GLU A 1 72 ? 19.701 -2.690 -33.799 1.00 87.94 72 GLU A CA 1
ATOM 578 C C . GLU A 1 72 ? 18.389 -1.978 -33.453 1.00 87.94 72 GLU A C 1
ATOM 580 O O . GLU A 1 72 ? 18.031 -1.875 -32.271 1.00 87.94 72 GLU A O 1
ATOM 585 N N . GLU A 1 73 ? 17.651 -1.511 -34.460 1.00 89.56 73 GLU A N 1
ATOM 586 C CA . GLU A 1 73 ? 16.343 -0.893 -34.265 1.00 89.56 73 GLU A CA 1
ATOM 587 C C . GLU A 1 73 ? 15.328 -1.897 -33.707 1.00 89.56 73 GLU A C 1
ATOM 589 O O . GLU A 1 73 ? 14.643 -1.599 -32.720 1.00 89.56 73 GLU A O 1
ATOM 594 N N . GLU A 1 74 ? 15.287 -3.117 -34.247 1.00 91.62 74 GLU A N 1
ATOM 595 C CA . GLU A 1 74 ? 14.384 -4.156 -33.750 1.00 91.62 74 GLU A CA 1
ATOM 596 C C . GLU A 1 74 ? 14.757 -4.604 -32.330 1.00 91.62 74 GLU A C 1
ATOM 598 O O . GLU A 1 74 ? 13.905 -4.680 -31.437 1.00 91.62 74 GLU A O 1
ATOM 603 N N . ARG A 1 75 ? 16.054 -4.765 -32.038 1.00 94.00 75 ARG A N 1
ATOM 604 C CA . ARG A 1 75 ? 16.533 -5.041 -30.672 1.00 94.00 75 ARG A CA 1
ATOM 605 C C . ARG A 1 75 ? 16.101 -3.948 -29.690 1.00 94.00 75 ARG A C 1
ATOM 607 O O . ARG A 1 75 ? 15.699 -4.235 -28.553 1.00 94.00 75 ARG A O 1
ATOM 614 N N . ARG A 1 76 ? 16.150 -2.682 -30.116 1.00 94.06 76 ARG A N 1
ATOM 615 C CA . ARG A 1 76 ? 15.691 -1.532 -29.326 1.00 94.06 76 ARG A CA 1
ATOM 616 C C . ARG A 1 76 ? 14.172 -1.551 -29.134 1.00 94.06 76 ARG A C 1
ATOM 618 O O . ARG A 1 76 ? 13.720 -1.269 -28.020 1.00 94.06 76 ARG A O 1
ATOM 625 N N . ARG A 1 77 ? 13.396 -1.905 -30.164 1.00 94.75 77 ARG A N 1
ATOM 626 C CA . ARG A 1 77 ? 11.931 -2.055 -30.105 1.00 94.75 77 ARG A CA 1
ATOM 627 C C . ARG A 1 77 ? 11.528 -3.106 -29.074 1.00 94.75 77 ARG A C 1
ATOM 629 O O . ARG A 1 77 ? 10.791 -2.784 -28.141 1.00 94.75 77 ARG A O 1
ATOM 636 N N . VAL A 1 78 ? 12.096 -4.309 -29.156 1.00 96.31 78 VAL A N 1
ATOM 637 C CA . VAL A 1 78 ? 11.824 -5.407 -28.213 1.00 96.31 78 VAL A CA 1
ATOM 638 C C . VAL A 1 78 ? 12.174 -5.007 -26.778 1.00 96.31 78 VAL A C 1
ATOM 640 O O . VAL A 1 78 ? 11.400 -5.258 -25.850 1.00 96.31 78 VAL A O 1
ATOM 643 N N . ARG A 1 79 ? 13.316 -4.338 -26.563 1.00 97.88 79 ARG A N 1
ATOM 644 C CA . ARG A 1 79 ? 13.704 -3.855 -25.227 1.00 97.88 79 ARG A CA 1
ATOM 645 C C . ARG A 1 79 ? 12.710 -2.831 -24.674 1.00 97.88 79 ARG A C 1
ATOM 647 O O . ARG A 1 79 ? 12.378 -2.902 -23.490 1.00 97.88 79 ARG A O 1
ATOM 654 N N . ARG A 1 80 ? 12.242 -1.890 -25.500 1.00 97.81 80 ARG A N 1
ATOM 655 C CA . ARG A 1 80 ? 11.241 -0.887 -25.101 1.00 97.81 80 ARG A CA 1
ATOM 656 C C . ARG A 1 80 ? 9.915 -1.536 -24.737 1.00 97.81 80 ARG A C 1
ATOM 658 O O . ARG A 1 80 ? 9.372 -1.199 -23.691 1.00 97.81 80 ARG A O 1
ATOM 665 N N . GLU A 1 81 ? 9.440 -2.493 -25.528 1.00 97.69 81 GLU A N 1
ATOM 666 C CA . GLU A 1 81 ? 8.174 -3.172 -25.238 1.00 97.69 81 GLU A CA 1
ATOM 667 C C . GLU A 1 81 ? 8.267 -3.990 -23.942 1.00 97.69 81 GLU A C 1
ATOM 669 O O . GLU A 1 81 ? 7.412 -3.878 -23.063 1.00 97.69 81 GLU A O 1
ATOM 674 N N . ARG A 1 82 ? 9.382 -4.706 -23.731 1.00 98.38 82 ARG A N 1
ATOM 675 C CA . ARG A 1 82 ? 9.656 -5.385 -22.452 1.00 98.38 82 ARG A CA 1
ATOM 676 C C . ARG A 1 82 ? 9.671 -4.409 -21.275 1.00 98.38 82 ARG A C 1
ATOM 678 O O . ARG A 1 82 ? 9.073 -4.691 -20.238 1.00 98.38 82 ARG A O 1
ATOM 685 N N . ASN A 1 83 ? 10.332 -3.259 -21.421 1.00 98.06 83 ASN A N 1
ATOM 686 C CA . ASN A 1 83 ? 10.387 -2.248 -20.368 1.00 98.06 83 ASN A CA 1
ATOM 687 C C . ASN A 1 83 ? 9.013 -1.619 -20.096 1.00 98.06 83 ASN A C 1
ATOM 689 O O . ASN A 1 83 ? 8.664 -1.424 -18.936 1.00 98.06 83 ASN A O 1
ATOM 693 N N . LYS A 1 84 ? 8.207 -1.380 -21.133 1.00 98.38 84 LYS A N 1
ATOM 694 C CA . LYS A 1 84 ? 6.835 -0.873 -21.020 1.00 98.38 84 LYS A CA 1
ATOM 695 C C . LYS A 1 84 ? 5.965 -1.820 -20.194 1.00 98.38 84 LYS A C 1
ATOM 697 O O . LYS A 1 84 ? 5.324 -1.386 -19.237 1.00 98.38 84 LYS A O 1
ATOM 702 N N . VAL A 1 85 ? 6.011 -3.118 -20.496 1.00 98.19 85 VAL A N 1
ATOM 703 C CA . VAL A 1 85 ? 5.292 -4.142 -19.724 1.00 98.19 85 VAL A CA 1
ATOM 704 C C . VAL A 1 85 ? 5.820 -4.222 -18.289 1.00 98.19 85 VAL A C 1
ATOM 706 O O . VAL A 1 85 ? 5.031 -4.264 -17.345 1.00 98.19 85 VAL A O 1
ATOM 709 N N . ALA A 1 86 ? 7.141 -4.197 -18.094 1.00 98.44 86 ALA A N 1
ATOM 710 C CA . ALA A 1 86 ? 7.745 -4.230 -16.762 1.00 98.44 86 ALA A CA 1
ATOM 711 C C . ALA A 1 86 ? 7.354 -3.009 -15.912 1.00 98.44 86 ALA A C 1
ATOM 713 O O . ALA A 1 86 ? 7.009 -3.160 -14.740 1.00 98.44 86 ALA A O 1
ATOM 714 N N . ALA A 1 87 ? 7.339 -1.812 -16.502 1.00 98.44 87 ALA A N 1
ATOM 715 C CA . ALA A 1 87 ? 6.926 -0.582 -15.838 1.00 98.44 87 ALA A CA 1
ATOM 716 C C . ALA A 1 87 ? 5.446 -0.630 -15.437 1.00 98.44 87 ALA A C 1
ATOM 718 O O . ALA A 1 87 ? 5.111 -0.273 -14.306 1.00 98.44 87 ALA A O 1
ATOM 719 N N . LEU A 1 88 ? 4.568 -1.125 -16.318 1.00 98.38 88 LEU A N 1
ATOM 720 C CA . LEU A 1 88 ? 3.154 -1.313 -15.998 1.00 98.38 88 LEU A CA 1
ATOM 721 C C . LEU A 1 88 ? 2.973 -2.304 -14.841 1.00 98.38 88 LEU A C 1
ATOM 723 O O . LEU A 1 88 ? 2.304 -1.981 -13.862 1.00 98.38 88 LEU A O 1
ATOM 727 N N . ARG A 1 89 ? 3.631 -3.469 -14.899 1.00 98.50 89 ARG A N 1
ATOM 728 C CA . ARG A 1 89 ? 3.599 -4.468 -13.816 1.00 98.50 89 ARG A CA 1
ATOM 729 C C . ARG A 1 89 ? 4.111 -3.901 -12.495 1.00 98.50 89 ARG A C 1
ATOM 731 O O . ARG A 1 89 ? 3.505 -4.149 -11.459 1.00 98.50 89 ARG A O 1
ATOM 738 N N . CYS A 1 90 ? 5.185 -3.112 -12.522 1.00 98.69 90 CYS A N 1
ATOM 739 C CA . CYS A 1 90 ? 5.727 -2.453 -11.334 1.00 98.69 90 CYS A CA 1
ATOM 740 C C . CYS A 1 90 ? 4.711 -1.481 -10.715 1.00 98.69 90 CYS A C 1
ATOM 742 O O . CYS A 1 90 ? 4.449 -1.541 -9.513 1.00 98.69 90 CYS A O 1
ATOM 744 N N . ARG A 1 91 ? 4.072 -0.639 -11.539 1.00 98.56 91 ARG A N 1
ATOM 745 C CA . ARG A 1 91 ? 3.018 0.286 -11.091 1.00 98.56 91 ARG A CA 1
ATOM 746 C C . ARG A 1 91 ? 1.819 -0.459 -10.500 1.00 98.56 91 ARG A C 1
ATOM 748 O O . ARG A 1 91 ? 1.355 -0.088 -9.427 1.00 98.56 91 ARG A O 1
ATOM 755 N N . VAL A 1 92 ? 1.359 -1.528 -11.154 1.00 98.38 92 VAL A N 1
ATOM 756 C CA . VAL A 1 92 ? 0.247 -2.362 -10.665 1.00 98.38 92 VAL A CA 1
ATOM 757 C C . VAL A 1 92 ? 0.605 -3.041 -9.344 1.00 98.38 92 VAL A C 1
ATOM 759 O O . VAL A 1 92 ? -0.177 -2.968 -8.401 1.00 98.38 92 VAL A O 1
ATOM 762 N N . LYS A 1 93 ? 1.799 -3.638 -9.233 1.00 98.56 93 LYS A N 1
ATOM 763 C CA . LYS A 1 93 ? 2.263 -4.280 -7.994 1.00 98.56 93 LYS A CA 1
ATOM 764 C C . LYS A 1 93 ? 2.324 -3.281 -6.840 1.00 98.56 93 LYS A C 1
ATOM 766 O O . LYS A 1 93 ? 1.857 -3.592 -5.749 1.00 98.56 93 LYS A O 1
ATOM 771 N N . ARG A 1 94 ? 2.845 -2.074 -7.088 1.00 98.56 94 ARG A N 1
ATOM 772 C CA . ARG A 1 94 ? 2.866 -0.994 -6.092 1.00 98.56 94 ARG A CA 1
ATOM 773 C C . ARG A 1 94 ? 1.453 -0.607 -5.663 1.00 98.56 94 ARG A C 1
ATOM 775 O O . ARG A 1 94 ? 1.200 -0.544 -4.469 1.00 98.56 94 ARG A O 1
ATOM 782 N N . LYS A 1 95 ? 0.537 -0.397 -6.616 1.00 98.62 95 LYS A N 1
ATOM 783 C CA . LYS A 1 95 ? -0.859 -0.053 -6.313 1.00 98.62 95 LYS A CA 1
ATOM 784 C C . LYS A 1 95 ? -1.529 -1.140 -5.472 1.00 98.62 95 LYS A C 1
ATOM 786 O O . LYS A 1 95 ? -2.086 -0.821 -4.437 1.00 98.62 95 LYS A O 1
ATOM 791 N N . SER A 1 96 ? -1.411 -2.407 -5.872 1.00 98.50 96 SER A N 1
ATOM 792 C CA . SER A 1 96 ? -1.973 -3.533 -5.118 1.00 98.50 96 SER A CA 1
ATOM 793 C C . SER A 1 96 ? -1.400 -3.626 -3.704 1.00 98.50 96 SER A C 1
ATOM 795 O O . SER A 1 96 ? -2.151 -3.887 -2.774 1.00 98.50 96 SER A O 1
ATOM 797 N N . HIS A 1 97 ? -0.099 -3.387 -3.523 1.00 98.56 97 HIS A N 1
ATOM 798 C CA . HIS A 1 97 ? 0.501 -3.380 -2.191 1.00 98.56 97 HIS A CA 1
ATOM 799 C C . HIS A 1 97 ? -0.071 -2.266 -1.308 1.00 98.56 97 HIS A C 1
ATOM 801 O O . HIS A 1 97 ? -0.462 -2.539 -0.181 1.00 98.56 97 HIS A O 1
ATOM 807 N N . VAL A 1 98 ? -0.184 -1.045 -1.838 1.00 98.50 98 VAL A N 1
ATOM 808 C CA . VAL A 1 98 ? -0.793 0.082 -1.115 1.00 98.50 98 VAL A CA 1
ATOM 809 C C . VAL A 1 98 ? -2.254 -0.208 -0.775 1.00 98.50 98 VAL A C 1
ATOM 811 O O . VAL A 1 98 ? -2.657 0.009 0.358 1.00 98.50 98 VAL A O 1
ATOM 814 N N . THR A 1 99 ? -3.033 -0.744 -1.718 1.00 98.50 99 THR A N 1
ATOM 815 C CA . THR A 1 99 ? -4.432 -1.119 -1.471 1.00 98.50 99 THR A CA 1
ATOM 816 C C . THR A 1 99 ? -4.552 -2.146 -0.347 1.00 98.50 99 THR A C 1
ATOM 818 O O . THR A 1 99 ? -5.354 -1.941 0.550 1.00 98.50 99 THR A O 1
ATOM 821 N N . LYS A 1 100 ? -3.705 -3.184 -0.333 1.00 98.56 100 LYS A N 1
ATOM 822 C CA . LYS A 1 100 ? -3.697 -4.176 0.754 1.00 98.56 100 LYS A CA 1
ATOM 823 C C . LYS A 1 100 ? -3.394 -3.559 2.118 1.00 98.56 100 LYS A C 1
ATOM 825 O O . LYS A 1 100 ? -4.046 -3.909 3.087 1.00 98.56 100 LYS A O 1
ATOM 830 N N . LEU A 1 101 ? -2.419 -2.650 2.189 1.00 98.62 101 LEU A N 1
ATOM 831 C CA . LEU A 1 101 ? -2.085 -1.969 3.443 1.00 98.62 101 LEU A CA 1
ATOM 832 C C . LEU A 1 101 ? -3.244 -1.100 3.944 1.00 98.62 101 LEU A C 1
ATOM 834 O O . LEU A 1 101 ? -3.482 -1.039 5.145 1.00 98.62 101 LEU A O 1
ATOM 838 N N . ILE A 1 102 ? -3.963 -0.438 3.032 1.00 98.44 102 ILE A N 1
ATOM 839 C CA . ILE A 1 102 ? -5.155 0.347 3.378 1.00 98.44 102 ILE A CA 1
ATOM 840 C C . ILE A 1 102 ? -6.254 -0.573 3.915 1.00 98.44 102 ILE A C 1
ATOM 842 O O . ILE A 1 102 ? -6.772 -0.311 4.991 1.00 98.44 102 I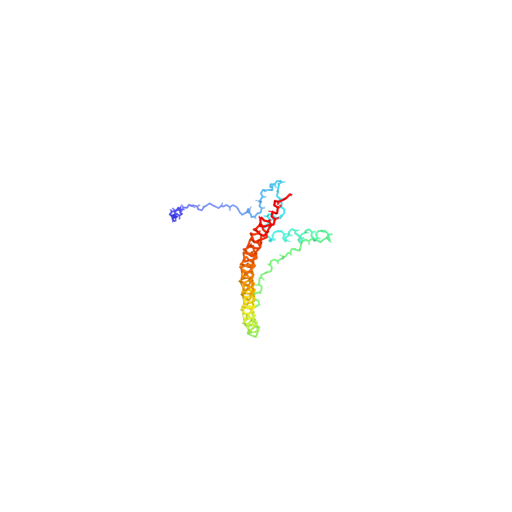LE A O 1
ATOM 846 N N . GLU A 1 103 ? -6.556 -1.670 3.216 1.00 98.56 103 GLU A N 1
ATOM 847 C CA . GLU A 1 103 ? -7.553 -2.658 3.654 1.00 98.56 103 GLU A CA 1
ATOM 848 C C . GLU A 1 103 ? -7.217 -3.224 5.045 1.00 98.56 103 GLU A C 1
ATOM 850 O O . GLU A 1 103 ? -8.073 -3.250 5.924 1.00 98.56 103 GLU A O 1
ATOM 855 N N . GLU A 1 104 ? -5.956 -3.599 5.277 1.00 98.50 104 GLU A N 1
ATOM 856 C CA . GLU A 1 104 ? -5.483 -4.093 6.576 1.00 98.50 104 GLU A CA 1
ATOM 857 C C . GLU A 1 104 ? -5.621 -3.037 7.683 1.00 98.50 104 GLU A C 1
ATOM 859 O O . GLU A 1 104 ? -6.065 -3.344 8.789 1.00 98.50 104 GLU A O 1
ATOM 864 N N . THR A 1 105 ? -5.293 -1.780 7.379 1.00 98.62 105 THR A N 1
ATOM 865 C CA . THR A 1 105 ? -5.438 -0.661 8.322 1.00 98.62 105 THR A CA 1
ATOM 866 C C . THR A 1 105 ? -6.908 -0.423 8.673 1.00 98.62 105 THR A C 1
ATOM 868 O O . THR A 1 105 ? -7.246 -0.273 9.847 1.00 98.62 105 THR 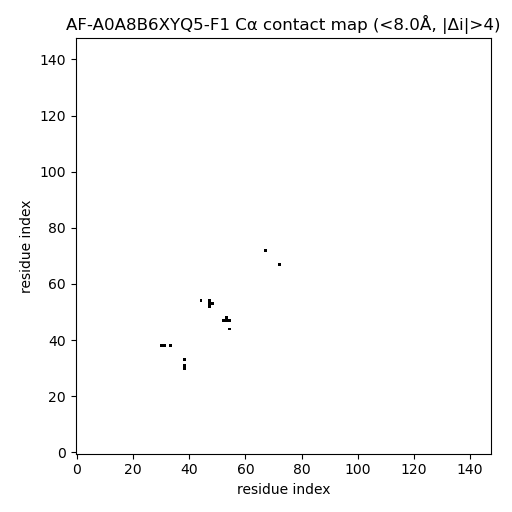A O 1
ATOM 871 N N . ASP A 1 106 ? -7.794 -0.438 7.677 1.00 98.50 106 ASP A N 1
ATOM 872 C CA . ASP A 1 106 ? -9.233 -0.257 7.873 1.00 98.50 106 ASP A CA 1
ATOM 873 C C . ASP A 1 106 ? -9.834 -1.389 8.714 1.00 98.50 106 ASP A C 1
ATOM 875 O O . ASP A 1 106 ? -10.666 -1.145 9.591 1.00 98.50 106 ASP A O 1
ATOM 879 N N . ASP A 1 107 ? -9.416 -2.629 8.476 1.00 98.50 107 ASP A N 1
ATOM 880 C CA . ASP A 1 107 ? -9.897 -3.783 9.231 1.00 98.50 107 ASP A CA 1
ATOM 881 C C . ASP A 1 107 ? -9.406 -3.766 10.682 1.00 98.50 107 ASP A C 1
ATOM 883 O O . ASP A 1 107 ? -10.196 -4.022 11.597 1.00 98.50 107 ASP A O 1
ATOM 887 N N . LEU A 1 108 ? -8.151 -3.370 10.917 1.00 98.62 108 LEU A N 1
ATOM 888 C CA . LEU A 1 108 ? -7.633 -3.142 12.267 1.00 98.62 108 LEU A CA 1
ATOM 889 C C . LEU A 1 108 ? -8.394 -2.024 12.986 1.00 98.62 108 LEU A C 1
ATOM 891 O O . LEU A 1 108 ? -8.762 -2.195 14.147 1.00 98.62 108 LEU A O 1
ATOM 895 N N . HIS A 1 109 ? -8.695 -0.913 12.309 1.00 98.44 109 HIS A N 1
ATOM 896 C CA . HIS A 1 109 ? -9.502 0.159 12.892 1.00 98.44 109 HIS A CA 1
ATOM 897 C C . HIS A 1 109 ? -10.913 -0.308 13.257 1.00 98.44 109 HIS A C 1
ATOM 899 O O . HIS A 1 109 ? -11.389 -0.009 14.353 1.00 98.44 109 HIS A O 1
ATOM 905 N N . LYS A 1 110 ? -11.583 -1.076 12.388 1.00 98.44 110 LYS A N 1
ATOM 906 C CA . LYS A 1 110 ? -12.903 -1.647 12.701 1.00 98.44 110 LYS A CA 1
ATOM 907 C C . LYS A 1 110 ? -12.837 -2.560 13.922 1.00 98.44 110 LYS A C 1
ATOM 909 O O . LYS A 1 110 ? -13.681 -2.433 14.806 1.00 98.44 110 LYS A O 1
ATOM 914 N N . ALA A 1 111 ? -11.855 -3.459 13.973 1.00 98.38 111 ALA A N 1
ATOM 915 C CA . 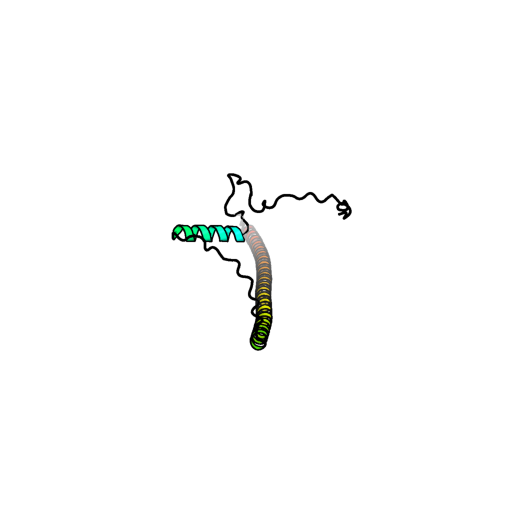ALA A 1 111 ? -11.684 -4.381 15.091 1.00 98.38 111 ALA A CA 1
ATOM 916 C C . ALA A 1 111 ? -11.397 -3.631 16.399 1.00 98.38 111 ALA A C 1
ATOM 918 O O . ALA A 1 111 ? -12.010 -3.934 17.421 1.00 98.38 111 ALA A O 1
ATOM 919 N N . ASN A 1 112 ? -10.533 -2.613 16.361 1.00 98.50 112 ASN A N 1
ATOM 920 C CA . ASN A 1 112 ? -10.238 -1.789 17.528 1.00 98.50 112 ASN A CA 1
ATOM 921 C C . ASN A 1 112 ? -11.493 -1.073 18.042 1.00 98.50 112 ASN A C 1
ATOM 923 O O . ASN A 1 112 ? -11.847 -1.221 19.207 1.00 98.50 112 ASN A O 1
ATOM 927 N N . ASN A 1 113 ? -12.240 -0.408 17.155 1.00 98.50 113 ASN A N 1
ATOM 928 C CA . ASN A 1 113 ? -13.483 0.268 17.527 1.00 98.50 113 ASN A CA 1
ATOM 929 C C . ASN A 1 113 ? -14.510 -0.717 18.112 1.00 98.50 113 ASN A C 1
ATOM 931 O O . ASN A 1 113 ? -15.239 -0.390 19.045 1.00 98.50 113 ASN A O 1
ATOM 935 N N . GLN A 1 114 ? -14.608 -1.936 17.574 1.00 98.50 114 GLN A N 1
ATOM 936 C CA . GLN A 1 114 ? -15.491 -2.967 18.129 1.00 98.50 114 GLN A CA 1
ATOM 937 C C . GLN A 1 114 ? -15.077 -3.371 19.547 1.00 98.50 114 GLN A C 1
ATOM 939 O O . GLN A 1 114 ? -15.939 -3.495 20.414 1.00 98.50 114 GLN A O 1
ATOM 944 N N . LEU A 1 115 ? -13.779 -3.562 19.788 1.00 98.56 115 LEU A N 1
ATOM 945 C CA . LEU A 1 115 ? -13.257 -3.897 21.111 1.00 98.56 115 LEU A CA 1
ATOM 946 C C . LEU A 1 115 ? -13.477 -2.758 22.109 1.00 98.56 115 LEU A C 1
ATOM 948 O O . LEU A 1 115 ? -13.947 -3.025 23.211 1.00 98.56 115 LEU A O 1
ATOM 952 N N . GLU A 1 116 ? -13.228 -1.510 21.717 1.00 98.50 116 GLU A N 1
ATOM 953 C CA . GLU A 1 116 ? -13.492 -0.323 22.542 1.00 98.50 116 GLU A CA 1
ATOM 954 C C . GLU A 1 116 ? -14.972 -0.235 22.942 1.00 98.50 116 GLU A C 1
ATOM 956 O O . GLU A 1 116 ? -15.282 -0.131 24.126 1.00 98.50 116 GLU A O 1
ATOM 961 N N . ASN A 1 117 ? -15.898 -0.425 21.996 1.00 98.44 117 ASN A N 1
ATOM 962 C CA . ASN A 1 117 ? -17.335 -0.471 22.299 1.00 98.44 117 ASN A CA 1
ATOM 963 C C . ASN A 1 117 ? -17.702 -1.600 23.280 1.00 98.44 117 ASN A C 1
ATOM 965 O O . ASN A 1 117 ? -18.586 -1.450 24.128 1.00 98.44 117 ASN A O 1
ATOM 969 N N . ILE A 1 118 ? -17.058 -2.766 23.156 1.00 98.38 118 ILE A N 1
ATOM 970 C CA . ILE A 1 118 ? -17.274 -3.886 24.079 1.00 98.38 118 ILE A CA 1
ATOM 971 C C . ILE A 1 118 ? -16.750 -3.532 25.473 1.00 98.38 118 ILE A C 1
ATOM 973 O O . ILE A 1 118 ? -17.441 -3.823 26.449 1.00 98.38 118 ILE A O 1
ATOM 977 N N . ILE A 1 119 ? -15.577 -2.900 25.566 1.00 98.44 119 ILE A N 1
ATOM 978 C CA . ILE A 1 119 ? -14.994 -2.431 26.827 1.00 98.44 119 ILE A CA 1
ATOM 979 C C . ILE A 1 119 ? -15.950 -1.449 27.503 1.00 98.44 119 ILE A C 1
ATOM 981 O O . ILE A 1 119 ? -16.363 -1.711 28.629 1.00 98.44 119 ILE A O 1
ATOM 985 N N . GLU A 1 120 ? -16.391 -0.400 26.806 1.00 98.44 120 GLU A N 1
ATOM 986 C CA . GLU A 1 120 ? -17.309 0.603 27.362 1.00 98.44 120 GLU A CA 1
ATOM 987 C C . GLU A 1 120 ? -18.608 -0.024 27.886 1.00 98.44 120 GLU A C 1
ATOM 989 O O . GLU A 1 120 ? -19.077 0.286 28.985 1.00 98.44 120 GLU A O 1
ATOM 994 N N . ARG A 1 121 ? -19.190 -0.962 27.128 1.00 98.38 121 ARG A N 1
ATOM 995 C CA . ARG A 1 121 ? -20.399 -1.675 27.558 1.00 98.38 121 ARG A CA 1
ATOM 996 C C . ARG A 1 121 ? -20.153 -2.495 28.825 1.00 98.38 121 ARG A C 1
ATOM 998 O O . ARG A 1 121 ? -20.978 -2.457 29.737 1.00 98.38 121 ARG A O 1
ATOM 1005 N N . LEU A 1 122 ? -19.046 -3.236 28.880 1.00 98.44 122 LEU A N 1
ATOM 1006 C CA . LEU A 1 122 ? -18.693 -4.059 30.039 1.00 98.44 122 LEU A CA 1
ATOM 1007 C C . LEU A 1 122 ? -18.380 -3.201 31.269 1.00 98.44 122 LEU A C 1
ATOM 1009 O O . LEU A 1 122 ? -18.769 -3.562 32.378 1.00 98.44 122 LEU A O 1
ATOM 1013 N N . GLU A 1 123 ? -17.732 -2.051 31.092 1.00 98.25 123 GLU A N 1
ATOM 1014 C CA . GLU A 1 123 ? -17.486 -1.088 32.167 1.00 98.25 123 GLU A CA 1
ATOM 1015 C C . GLU A 1 123 ? -18.792 -0.515 32.722 1.00 98.25 123 GLU 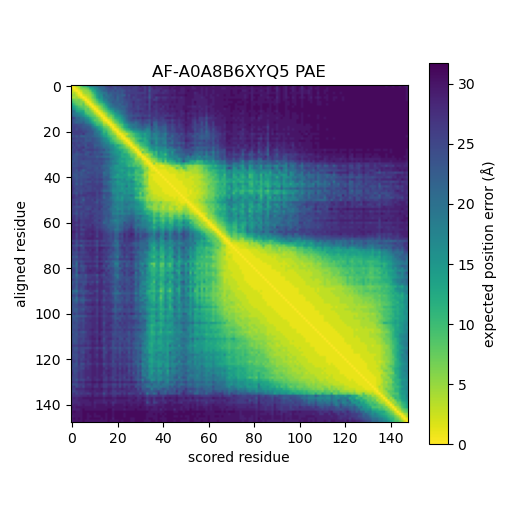A C 1
ATOM 1017 O O . GLU A 1 123 ? -18.966 -0.448 33.941 1.00 98.25 123 GLU A O 1
ATOM 1022 N N . LEU A 1 124 ? -19.750 -0.181 31.852 1.00 98.12 124 LEU A N 1
ATOM 1023 C CA . LEU A 1 124 ? -21.070 0.285 32.270 1.00 98.12 124 LEU A CA 1
ATOM 1024 C C . LEU A 1 124 ? -21.843 -0.794 33.042 1.00 98.12 124 LEU A C 1
ATOM 1026 O O . LEU A 1 124 ? -22.472 -0.500 34.061 1.00 98.12 124 LEU A O 1
ATOM 1030 N N . GLU A 1 125 ? -21.824 -2.040 32.567 1.00 97.81 125 GLU A N 1
ATOM 1031 C CA . GLU A 1 125 ? -22.457 -3.169 33.258 1.00 97.81 125 GLU A CA 1
ATOM 1032 C C . GLU A 1 125 ? -21.814 -3.425 34.621 1.00 97.81 125 GLU A C 1
ATOM 1034 O O . GLU A 1 125 ? -22.522 -3.541 35.625 1.00 97.81 125 GLU A O 1
ATOM 1039 N N . LYS A 1 126 ? -20.479 -3.427 34.680 1.00 97.75 126 LYS A N 1
ATOM 1040 C CA . LYS A 1 126 ? -19.725 -3.535 35.929 1.00 97.75 126 LYS A CA 1
ATOM 1041 C C . LYS A 1 126 ? -20.124 -2.429 36.905 1.00 97.75 126 LYS A C 1
ATOM 1043 O O . LYS A 1 126 ? -20.465 -2.734 38.045 1.00 97.75 126 LYS A O 1
ATOM 1048 N N . HIS A 1 127 ? -20.147 -1.171 36.464 1.00 97.56 127 HIS A N 1
ATOM 1049 C CA . HIS A 1 127 ? -20.506 -0.041 37.320 1.00 97.56 127 HIS A CA 1
ATOM 1050 C C . HIS A 1 127 ? -21.925 -0.179 37.891 1.00 97.56 127 HIS A C 1
ATOM 1052 O O . HIS A 1 127 ? -22.132 0.007 39.090 1.00 97.56 127 HIS A O 1
ATOM 1058 N N . LYS A 1 128 ? -22.899 -0.583 37.064 1.00 96.62 128 LYS A N 1
ATOM 1059 C CA . LYS A 1 128 ? -24.282 -0.838 37.507 1.00 96.62 128 LYS A CA 1
ATOM 1060 C C . LYS A 1 128 ? -24.358 -1.941 38.564 1.00 96.62 128 LYS A C 1
ATOM 1062 O O . LYS A 1 128 ? -25.095 -1.808 39.541 1.00 96.62 128 LYS A O 1
ATOM 1067 N N . LEU A 1 129 ? -23.606 -3.027 38.385 1.00 96.19 129 LEU A N 1
ATOM 1068 C CA . LEU A 1 129 ? -23.549 -4.120 39.359 1.00 96.19 129 LEU A CA 1
ATOM 1069 C C . LEU A 1 129 ? -22.892 -3.669 40.670 1.00 96.19 129 LEU A C 1
ATOM 1071 O O . LEU A 1 129 ? -23.411 -3.958 41.747 1.00 96.19 129 LEU A O 1
ATOM 1075 N N . GLU A 1 130 ? -21.799 -2.910 40.598 1.00 95.38 130 GLU A N 1
ATOM 1076 C CA . GLU A 1 130 ? -21.133 -2.334 41.771 1.00 95.38 130 GLU A CA 1
ATOM 1077 C C . GLU A 1 130 ? -22.039 -1.352 42.529 1.00 95.38 130 GLU A C 1
ATOM 1079 O O . GLU A 1 130 ? -22.059 -1.340 43.761 1.00 95.38 130 GLU A O 1
ATOM 1084 N N . GLU A 1 131 ? -22.826 -0.532 41.829 1.00 94.88 131 GLU A N 1
ATOM 1085 C CA . GLU A 1 131 ? -23.864 0.308 42.435 1.00 94.88 131 GLU A CA 1
ATOM 1086 C C . GLU A 1 131 ? -24.948 -0.515 43.129 1.00 94.88 131 GLU A C 1
ATOM 1088 O O . GLU A 1 131 ? -25.262 -0.247 44.290 1.00 94.88 131 GLU A O 1
ATOM 1093 N N . ALA A 1 132 ? -25.487 -1.541 42.465 1.00 93.00 132 ALA A N 1
ATOM 1094 C CA . ALA A 1 132 ? -26.499 -2.411 43.054 1.00 93.00 132 ALA A CA 1
ATOM 1095 C C . ALA A 1 132 ? -25.981 -3.076 44.340 1.00 93.00 132 ALA A C 1
ATOM 1097 O O . ALA A 1 132 ? -26.656 -3.040 45.372 1.00 93.00 132 ALA A O 1
ATOM 1098 N N . ILE A 1 133 ? -24.755 -3.609 44.318 1.00 92.69 133 ILE A N 1
ATOM 1099 C CA . ILE A 1 133 ? -24.114 -4.216 45.491 1.00 92.69 133 ILE A CA 1
ATOM 1100 C C . ILE A 1 133 ? -23.915 -3.184 46.607 1.00 92.69 133 ILE A C 1
ATOM 1102 O O . ILE A 1 133 ? -24.269 -3.465 47.752 1.00 92.69 133 ILE A O 1
ATOM 1106 N N . ARG A 1 134 ? -23.411 -1.979 46.301 1.00 90.56 134 ARG A N 1
ATOM 1107 C CA . ARG A 1 134 ? -23.253 -0.889 47.288 1.00 90.56 134 ARG A CA 1
ATOM 1108 C C . ARG A 1 134 ? -24.583 -0.482 47.926 1.00 90.56 134 ARG A C 1
ATOM 1110 O O . ARG A 1 134 ? -24.647 -0.241 49.131 1.00 90.56 134 ARG A O 1
ATOM 1117 N N . LEU A 1 135 ? -25.657 -0.415 47.142 1.00 88.00 135 LEU A N 1
ATOM 1118 C CA . LEU A 1 135 ? -26.996 -0.114 47.651 1.00 88.00 135 LEU A CA 1
ATOM 1119 C C . LEU A 1 135 ? -27.520 -1.234 48.560 1.00 88.00 135 LEU A C 1
ATOM 1121 O O . LEU A 1 135 ? -28.122 -0.942 49.595 1.00 88.00 135 LEU A O 1
ATOM 1125 N N . HIS A 1 136 ? -27.285 -2.500 48.206 1.00 82.62 136 HIS A N 1
ATOM 1126 C CA . HIS A 1 136 ? -27.644 -3.643 49.046 1.00 82.62 136 HIS A CA 1
ATOM 1127 C C . HIS A 1 136 ? -26.849 -3.673 50.358 1.00 82.62 136 HIS A C 1
ATOM 1129 O O . HIS A 1 136 ? -27.464 -3.820 51.414 1.00 82.62 136 HIS A O 1
ATOM 1135 N N . SER A 1 137 ? -25.529 -3.461 50.322 1.00 72.12 137 SER A N 1
ATOM 1136 C CA . SER A 1 137 ? -24.681 -3.458 51.524 1.00 72.12 137 SER A CA 1
ATOM 1137 C C . SER A 1 137 ? -25.006 -2.296 52.471 1.00 72.12 137 SER A C 1
ATOM 1139 O O . SER A 1 137 ? -25.049 -2.471 53.689 1.00 72.12 137 SER A O 1
ATOM 1141 N N . CYS A 1 138 ? -25.340 -1.120 51.930 1.00 61.09 138 CYS A N 1
ATOM 1142 C CA . CYS A 1 138 ? -25.810 0.023 52.714 1.00 61.09 138 CYS A CA 1
ATOM 1143 C C . CYS A 1 138 ? -27.163 -0.258 53.398 1.00 61.09 138 CYS A C 1
ATOM 1145 O O . CYS A 1 138 ? -27.361 0.103 54.559 1.00 61.09 138 CYS A O 1
ATOM 1147 N N . LYS A 1 139 ? -28.088 -0.955 52.723 1.00 59.84 139 LYS A N 1
ATOM 1148 C CA . LYS A 1 139 ? -29.386 -1.347 53.305 1.00 59.84 139 LYS A CA 1
ATOM 1149 C C . LYS A 1 139 ? -29.250 -2.439 54.367 1.00 59.84 139 LYS A C 1
ATOM 1151 O O . LYS A 1 139 ? -29.931 -2.361 55.385 1.00 59.84 139 LYS A O 1
ATOM 1156 N N . SER A 1 140 ? -28.363 -3.417 54.176 1.00 57.62 140 SER A N 1
ATOM 1157 C CA . SER A 1 140 ? -28.124 -4.467 55.174 1.00 57.62 140 SER A CA 1
ATOM 1158 C C . SER A 1 140 ? -27.431 -3.939 56.432 1.00 57.62 140 SER A C 1
ATOM 1160 O O . SER A 1 140 ? -27.756 -4.387 57.526 1.00 57.62 140 SER A O 1
ATOM 1162 N N . ILE A 1 141 ? -26.539 -2.945 56.312 1.00 55.62 141 ILE A N 1
ATOM 1163 C CA . ILE A 1 141 ? -25.919 -2.289 57.477 1.00 55.62 141 ILE A CA 1
ATOM 1164 C C . ILE A 1 141 ? -26.943 -1.433 58.239 1.00 55.62 141 ILE A C 1
ATOM 1166 O O . ILE A 1 141 ? -26.955 -1.451 59.466 1.00 55.62 141 ILE A O 1
ATOM 1170 N N . LYS A 1 142 ? -27.866 -0.747 57.547 1.00 52.88 142 LYS A N 1
ATOM 1171 C CA . LYS A 1 142 ? -28.928 0.042 58.205 1.00 52.88 142 LYS A CA 1
ATOM 1172 C C . LYS A 1 142 ? -30.014 -0.795 58.892 1.00 52.88 142 LYS A C 1
ATOM 1174 O O . LYS A 1 142 ? -30.708 -0.266 59.751 1.00 52.88 142 LYS A O 1
ATOM 1179 N N . LEU A 1 143 ? -30.152 -2.078 58.550 1.00 51.16 143 LEU A N 1
ATOM 1180 C CA . LEU A 1 143 ? -31.019 -3.028 59.264 1.00 51.16 143 LEU A CA 1
ATOM 1181 C C . LEU A 1 143 ? -30.311 -3.710 60.449 1.00 51.16 143 LEU A C 1
ATOM 1183 O O . LEU A 1 143 ? -30.968 -4.347 61.263 1.00 51.16 143 LEU A O 1
ATOM 1187 N N . CYS A 1 144 ? -28.991 -3.541 60.579 1.00 41.84 144 CYS A N 1
ATOM 1188 C CA . CYS A 1 144 ? -28.192 -3.983 61.721 1.00 41.84 144 CYS A CA 1
ATOM 1189 C C . CYS A 1 144 ? -27.822 -2.788 62.624 1.00 41.84 144 CYS A C 1
ATOM 1191 O O . CYS A 1 144 ? -26.685 -2.643 63.063 1.00 41.84 144 CYS A O 1
ATOM 1193 N N . GLY A 1 145 ? -28.784 -1.903 62.881 1.00 44.97 145 GLY A N 1
ATOM 1194 C CA . GLY A 1 145 ? -28.747 -0.975 64.008 1.00 44.97 145 GLY A CA 1
ATOM 1195 C C . GLY A 1 145 ? -29.600 -1.555 65.126 1.00 44.97 145 GLY A C 1
ATOM 1196 O O . GLY A 1 145 ? -30.775 -1.226 65.227 1.00 44.97 145 GLY A O 1
ATOM 1197 N N . TYR A 1 146 ? -29.036 -2.478 65.909 1.00 43.56 146 TYR A N 1
ATOM 1198 C CA . TYR A 1 146 ? -29.631 -2.849 67.188 1.00 43.56 146 TYR A CA 1
ATOM 1199 C C . TYR A 1 146 ? -29.499 -1.645 68.122 1.00 43.56 146 TYR A C 1
ATOM 1201 O O . TYR A 1 146 ? -28.395 -1.312 68.547 1.00 43.56 146 TYR A O 1
ATOM 1209 N N . ASP A 1 147 ? -30.631 -1.019 68.434 1.00 46.78 147 ASP A N 1
ATOM 1210 C CA . ASP A 1 147 ? -30.807 -0.243 69.655 1.00 46.78 147 ASP A CA 1
ATOM 1211 C C . ASP A 1 147 ? -30.513 -1.158 70.854 1.00 46.78 147 ASP A C 1
ATOM 1213 O O . ASP A 1 147 ? -31.314 -2.053 71.138 1.00 46.78 147 ASP A O 1
ATOM 1217 N N . LYS A 1 148 ? -29.374 -0.960 71.528 1.00 38.28 148 LYS A N 1
ATOM 1218 C CA . LYS A 1 148 ? -29.158 -1.164 72.973 1.00 38.28 148 LYS A CA 1
ATOM 1219 C C . LYS A 1 148 ? -27.960 -0.351 73.445 1.00 38.28 148 LYS A C 1
ATOM 1221 O O . LYS A 1 148 ? -26.918 -0.396 72.758 1.00 38.28 148 LYS A O 1
#

Sequence (148 aa):
MDFSFYSQQGVLGSLPEDKRNYVPIDNNFEIGDLPVKLELRYAIEAKRAEKGLDMPVIEKLPRVSRELTMEEEERRRVRRERNKVAALRCRVKRKSHVTKLIEETDDLHKANNQLENIIERLELEKHKLEEAIRLHSCKSIKLCGYDK

Solvent-accessible surface area (backbone atoms only — not comparable to full-atom values): 9355 Å² total; per-residue (Å²): 137,84,91,78,83,87,82,76,91,77,81,96,72,91,76,83,94,82,82,87,82,80,74,84,82,56,99,79,73,58,75,84,82,47,62,66,76,54,41,53,46,52,54,50,51,53,62,29,50,78,67,74,39,78,82,80,84,74,74,85,67,75,83,78,78,73,76,66,50,74,68,54,47,50,55,50,49,55,52,49,53,53,47,52,53,50,51,51,51,51,53,49,53,51,50,53,52,54,50,50,52,51,53,53,50,53,51,50,50,52,51,48,54,50,50,51,54,50,49,56,52,50,52,51,52,49,51,52,50,53,49,53,50,52,54,50,53,54,51,56,54,66,72,64,65,77,91,126

Mean predicted aligned error: 17.98 Å

pLDDT: mean 77.98, std 21.76, range [33.75, 98.69]

Radius of gyration: 39.88 Å; Cα contacts (8 Å, |Δi|>4): 9; chains: 1; bounding box: 76×53×112 Å

Secondary structure (DSSP, 8-state):
----S-----------S--SS-----TT--GGGS-HHHHHHHHHHHHHHTTTPPPP----------PPPHHHHHHHHHHHHHHHHHHHHHHHHHHHHHHHHHHHHHHHHHHHHHHHHHHHHHHHHHHHHHHHHHHHHHHHHHT-----